Protein AF-A0AAE1JDN7-F1 (afdb_monomer_lite)

InterPro domains:
  IPR008540 BES1/BZR1 plant transcription factor, N-terminal [PF05687] (32-99)
  IPR033264 BZR family [PTHR31506] (30-99)

Radius of gyration: 19.65 Å; chains: 1; bounding box: 54×25×50 Å

Secondary structure (DSSP, 8-state):
--GGGGSSSSPPSSSPEEEEEE-TTS-EEEEEE---HHHHHHHHHHHHHHHHHHHHHHHHHHHHS-----TT--HHHHHHHHHHHTTEEE-TTS-EEE--

Structure (mmCIF, N/CA/C/O backbone):
data_AF-A0AAE1JDN7-F1
#
_entry.id   AF-A0AAE1JDN7-F1
#
loop_
_atom_site.group_PDB
_atom_site.id
_atom_site.type_symbol
_atom_site.label_atom_id
_atom_site.label_alt_id
_atom_site.label_comp_id
_atom_site.label_asym_id
_atom_site.label_entity_id
_atom_site.label_seq_id
_atom_site.pdbx_PDB_ins_code
_atom_site.Cartn_x
_atom_site.Cartn_y
_atom_site.Cartn_z
_atom_site.occupancy
_atom_site.B_iso_or_equiv
_atom_site.auth_seq_id
_atom_site.auth_comp_id
_atom_site.auth_asym_id
_atom_site.auth_atom_id
_atom_site.pdbx_PDB_model_num
ATOM 1 N N . MET A 1 1 ? 5.706 15.133 -22.377 1.00 43.94 1 MET A N 1
ATOM 2 C CA . MET A 1 1 ? 5.208 13.839 -21.840 1.00 43.94 1 MET A CA 1
ATOM 3 C C . MET A 1 1 ? 5.866 13.555 -20.486 1.00 43.94 1 MET A C 1
ATOM 5 O O . MET A 1 1 ? 7.081 13.435 -20.440 1.00 43.94 1 MET A O 1
ATOM 9 N N . SER A 1 2 ? 5.092 13.516 -19.393 1.00 51.28 2 SER A N 1
ATOM 10 C CA . SER A 1 2 ? 5.579 13.557 -17.994 1.00 51.28 2 SER A CA 1
ATOM 11 C C . SER A 1 2 ? 6.472 12.372 -17.584 1.00 51.28 2 SER A C 1
ATOM 13 O O . SER A 1 2 ? 6.198 11.232 -17.935 1.00 51.28 2 SER A O 1
ATOM 15 N N . GLU A 1 3 ? 7.517 12.625 -16.794 1.00 58.50 3 GLU A N 1
ATOM 16 C CA . GLU A 1 3 ? 8.508 11.650 -16.301 1.00 58.50 3 GLU A CA 1
ATOM 17 C C . GLU A 1 3 ? 7.977 10.715 -15.189 1.00 58.50 3 GLU A C 1
ATOM 19 O O . GLU A 1 3 ? 8.611 9.711 -14.856 1.00 58.50 3 GLU A O 1
ATOM 24 N N . LYS A 1 4 ? 6.792 11.013 -14.632 1.00 55.69 4 LYS A N 1
ATOM 25 C CA . LYS A 1 4 ? 6.195 10.307 -13.481 1.00 55.69 4 LYS A CA 1
ATOM 26 C C . LYS A 1 4 ? 5.938 8.818 -13.724 1.00 55.69 4 LYS A C 1
ATOM 28 O O . LYS A 1 4 ? 6.049 8.029 -12.797 1.00 55.69 4 LYS A O 1
ATOM 33 N N . TRP A 1 5 ? 5.649 8.411 -14.959 1.00 56.44 5 TRP A N 1
ATOM 34 C CA . TRP A 1 5 ? 5.341 7.012 -15.280 1.00 56.44 5 TRP A CA 1
ATOM 35 C C . TRP A 1 5 ? 6.590 6.107 -15.267 1.00 56.44 5 TRP A C 1
ATOM 37 O O . TRP A 1 5 ? 6.476 4.886 -15.219 1.00 56.44 5 TRP A O 1
ATOM 47 N N . LYS A 1 6 ? 7.796 6.690 -15.288 1.00 58.00 6 LYS A N 1
ATOM 48 C CA . LYS A 1 6 ? 9.060 5.941 -15.327 1.00 58.00 6 LYS A CA 1
ATOM 49 C C . LYS A 1 6 ? 9.539 5.498 -13.939 1.00 58.00 6 LYS A C 1
ATOM 51 O O . LYS A 1 6 ? 10.368 4.594 -13.847 1.00 58.00 6 LYS A O 1
ATOM 56 N N . LYS A 1 7 ? 9.054 6.137 -12.868 1.00 55.19 7 LYS A N 1
ATOM 57 C CA . LYS A 1 7 ? 9.538 5.982 -11.486 1.00 55.19 7 LYS A CA 1
ATOM 58 C C . LYS A 1 7 ? 8.464 5.296 -10.627 1.00 55.19 7 LYS A C 1
ATOM 60 O O . LYS A 1 7 ? 7.286 5.604 -10.755 1.00 55.19 7 LYS A O 1
ATOM 65 N N . GLY A 1 8 ? 8.872 4.367 -9.758 1.00 61.91 8 GLY A N 1
ATOM 66 C CA . GLY A 1 8 ? 7.979 3.634 -8.847 1.00 61.91 8 GLY A CA 1
ATOM 67 C C . GLY A 1 8 ? 8.141 2.111 -8.908 1.00 61.91 8 GLY A C 1
ATOM 68 O O . GLY A 1 8 ? 8.713 1.562 -9.852 1.00 61.91 8 GLY A O 1
ATOM 69 N N . CYS A 1 9 ? 7.650 1.415 -7.880 1.00 63.66 9 CYS A N 1
ATOM 70 C CA . CYS A 1 9 ? 7.669 -0.051 -7.806 1.00 63.66 9 CYS A CA 1
ATOM 71 C C . CYS A 1 9 ? 6.683 -0.711 -8.789 1.00 63.66 9 CYS A C 1
ATOM 73 O O . CYS A 1 9 ? 6.867 -1.867 -9.167 1.00 63.66 9 CYS A O 1
ATOM 75 N N . ILE A 1 10 ? 5.675 0.034 -9.252 1.00 69.19 10 ILE A N 1
ATOM 76 C CA . ILE A 1 10 ? 4.640 -0.446 -10.168 1.00 69.19 10 ILE A CA 1
ATOM 77 C C . ILE A 1 10 ? 5.080 -0.196 -11.609 1.00 69.19 10 ILE A C 1
ATOM 79 O O . ILE A 1 10 ? 5.249 0.943 -12.042 1.00 69.19 10 ILE A O 1
ATOM 83 N N . LYS A 1 11 ? 5.246 -1.278 -12.374 1.00 78.19 11 LYS A N 1
ATOM 84 C CA . LYS A 1 11 ? 5.589 -1.194 -13.795 1.00 78.19 11 LYS A CA 1
ATOM 85 C C . LYS A 1 11 ? 4.380 -0.741 -14.609 1.00 78.19 11 LYS A C 1
ATOM 87 O O . LYS A 1 11 ? 3.285 -1.293 -14.485 1.00 78.19 11 LYS A O 1
ATOM 92 N N . THR A 1 12 ? 4.582 0.248 -15.468 1.00 71.19 12 THR A N 1
ATOM 93 C CA . THR A 1 12 ? 3.531 0.779 -16.335 1.00 71.19 12 THR A CA 1
ATOM 94 C C . THR A 1 12 ? 3.256 -0.155 -17.501 1.00 71.19 12 THR A C 1
ATOM 96 O O . THR A 1 12 ? 4.119 -0.882 -17.986 1.00 71.19 12 THR A O 1
ATOM 99 N N . THR A 1 13 ? 2.028 -0.128 -18.002 1.00 72.50 13 THR A N 1
ATOM 100 C CA . THR A 1 13 ? 1.627 -0.924 -19.171 1.00 72.50 13 THR A CA 1
ATOM 101 C C . THR A 1 13 ? 2.048 -0.282 -20.495 1.00 72.50 13 THR A C 1
ATOM 103 O O . THR A 1 13 ? 1.872 -0.885 -21.554 1.00 72.50 13 THR A O 1
ATOM 106 N N . LYS A 1 14 ? 2.609 0.932 -20.442 1.00 76.31 14 LYS A N 1
ATOM 107 C CA . LYS A 1 14 ? 3.088 1.727 -21.577 1.00 76.31 14 LYS A CA 1
ATOM 108 C C . LYS A 1 14 ? 4.501 2.250 -21.297 1.00 76.31 14 LYS A C 1
ATOM 110 O O . LYS A 1 14 ? 4.812 2.561 -20.149 1.00 76.31 14 LYS A O 1
ATOM 115 N N . GLY A 1 15 ? 5.303 2.382 -22.354 1.00 83.25 15 GLY A N 1
ATOM 116 C CA . GLY A 1 15 ? 6.665 2.924 -22.306 1.00 83.25 15 GLY A CA 1
ATOM 117 C C . GLY A 1 15 ? 7.726 1.981 -21.706 1.00 83.25 15 GLY A C 1
ATOM 118 O O . GLY A 1 15 ? 7.394 0.885 -21.245 1.00 83.25 15 GLY A O 1
ATOM 119 N N . PRO A 1 16 ? 9.014 2.373 -21.750 1.00 86.25 16 PRO A N 1
ATOM 120 C CA . PRO A 1 16 ? 10.116 1.590 -21.189 1.00 86.25 16 PRO A CA 1
ATOM 121 C C . PRO A 1 16 ? 10.130 1.536 -19.656 1.00 86.25 16 PRO A C 1
ATOM 123 O O . PRO A 1 16 ? 9.996 2.544 -18.969 1.00 86.25 16 PRO A O 1
ATOM 126 N N . TRP A 1 17 ? 10.388 0.357 -19.102 1.00 86.56 17 TRP A N 1
ATOM 127 C CA . TRP A 1 17 ? 10.581 0.154 -17.671 1.00 86.56 17 TRP A CA 1
ATOM 128 C C . TRP A 1 17 ? 11.981 0.571 -17.230 1.00 86.56 17 TRP A C 1
ATOM 130 O O . TRP A 1 17 ? 12.976 0.188 -17.847 1.00 86.56 17 TRP A O 1
ATOM 140 N N . ILE A 1 18 ? 12.068 1.280 -16.103 1.00 85.75 18 ILE A N 1
ATOM 141 C CA . ILE A 1 18 ? 13.339 1.495 -15.412 1.00 85.75 18 ILE A CA 1
ATOM 142 C C . ILE A 1 18 ? 13.704 0.233 -14.626 1.00 85.75 18 ILE A C 1
ATOM 144 O O . ILE A 1 18 ? 12.909 -0.277 -13.828 1.00 85.75 18 ILE A O 1
ATOM 148 N N . VAL A 1 19 ? 14.919 -0.258 -14.841 1.00 84.81 19 VAL A N 1
ATOM 149 C CA . VAL A 1 19 ? 15.532 -1.355 -14.093 1.00 84.81 19 VAL A CA 1
ATOM 150 C C . VAL A 1 19 ? 16.782 -0.813 -13.410 1.00 84.81 19 VAL A C 1
ATOM 152 O O . VAL A 1 19 ? 17.606 -0.161 -14.048 1.00 84.81 19 VAL A O 1
ATOM 155 N N . LYS A 1 20 ? 16.902 -1.068 -12.107 1.00 87.06 20 LYS A N 1
ATOM 156 C CA . LYS A 1 20 ? 18.095 -0.759 -11.318 1.00 87.06 20 LYS A CA 1
ATOM 157 C C . LYS A 1 20 ? 18.840 -2.064 -11.068 1.00 87.06 20 LYS A C 1
ATOM 159 O O . LYS A 1 20 ? 18.213 -3.041 -10.663 1.00 87.06 20 LYS A O 1
ATOM 164 N N . LYS A 1 21 ? 20.140 -2.090 -11.340 1.00 84.94 21 LYS A N 1
ATOM 165 C CA . LYS A 1 21 ? 21.023 -3.215 -11.025 1.00 84.94 21 LYS A CA 1
ATOM 166 C C . LYS A 1 21 ? 22.169 -2.700 -10.166 1.00 84.94 21 LYS A C 1
ATOM 168 O O . LYS A 1 21 ? 22.762 -1.680 -10.510 1.00 84.94 21 LYS A O 1
ATOM 173 N N . VAL A 1 22 ? 22.445 -3.396 -9.070 1.00 89.62 22 VAL A N 1
ATOM 174 C CA . VAL A 1 22 ? 23.635 -3.150 -8.251 1.00 89.62 22 VAL A CA 1
ATOM 175 C C . VAL A 1 22 ? 24.811 -3.818 -8.956 1.00 89.62 22 VAL A C 1
ATOM 177 O O . VAL A 1 22 ? 24.715 -4.985 -9.346 1.00 89.62 22 VAL A O 1
ATOM 180 N N . THR A 1 23 ? 25.870 -3.065 -9.213 1.00 89.38 23 THR A N 1
ATOM 181 C CA . THR A 1 23 ? 27.104 -3.564 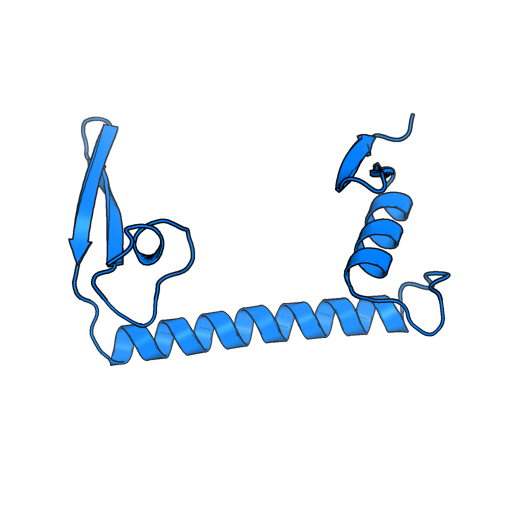-9.824 1.00 89.38 23 THR A CA 1
ATOM 182 C C . THR A 1 23 ? 28.057 -4.087 -8.744 1.00 89.38 23 THR A C 1
ATOM 184 O O . THR A 1 23 ? 27.806 -3.936 -7.549 1.00 89.38 23 THR A O 1
ATOM 187 N N . LYS A 1 24 ? 29.136 -4.769 -9.147 1.00 88.44 24 LYS A N 1
ATOM 188 C CA . LYS A 1 24 ? 30.066 -5.434 -8.211 1.00 88.44 24 LYS A CA 1
ATOM 189 C C . LYS A 1 24 ? 30.769 -4.455 -7.259 1.00 88.44 24 LYS A C 1
ATOM 191 O O . LYS A 1 24 ? 31.100 -4.827 -6.145 1.00 88.44 24 LYS A O 1
ATOM 196 N N . ASP A 1 25 ? 30.952 -3.219 -7.703 1.00 90.38 25 ASP A N 1
ATOM 197 C CA . ASP A 1 25 ? 31.496 -2.069 -6.974 1.00 90.38 25 ASP A CA 1
ATOM 198 C C . ASP A 1 25 ? 30.479 -1.400 -6.028 1.00 90.38 25 ASP A C 1
ATOM 200 O O . ASP A 1 25 ? 30.794 -0.404 -5.388 1.00 90.38 25 ASP A O 1
ATOM 204 N N . GLY A 1 26 ? 29.248 -1.918 -5.933 1.00 86.81 26 GLY A N 1
ATOM 205 C CA . GLY A 1 26 ? 28.196 -1.363 -5.076 1.00 86.81 26 GLY A CA 1
ATOM 206 C C . GLY A 1 26 ? 27.465 -0.155 -5.669 1.00 86.81 26 GLY A C 1
ATOM 207 O O . GLY A 1 26 ? 26.486 0.310 -5.082 1.00 86.81 26 GLY A O 1
ATOM 208 N N . SER A 1 27 ? 27.867 0.334 -6.848 1.00 88.12 27 SER A N 1
ATOM 209 C CA . SER A 1 27 ? 27.140 1.399 -7.537 1.00 88.12 27 SER A CA 1
ATOM 210 C C . SER A 1 27 ? 25.813 0.897 -8.135 1.00 88.12 27 SER A C 1
ATOM 212 O O . SER A 1 27 ? 25.607 -0.288 -8.412 1.00 88.12 27 SER A O 1
ATOM 214 N N . VAL A 1 28 ? 24.834 1.797 -8.284 1.00 89.31 28 VAL A N 1
ATOM 215 C CA . VAL A 1 28 ? 23.510 1.459 -8.833 1.00 89.31 28 VAL A CA 1
ATOM 216 C C . VAL A 1 28 ? 23.417 1.954 -10.268 1.00 89.31 28 VAL A C 1
ATOM 218 O O . VAL A 1 28 ? 23.223 3.143 -10.521 1.00 89.31 28 VAL A O 1
ATOM 221 N N . LYS A 1 29 ? 23.467 1.030 -11.231 1.00 89.56 29 LYS A N 1
ATOM 222 C CA . LYS A 1 29 ? 23.251 1.349 -12.644 1.00 89.56 29 LYS A CA 1
ATOM 223 C C . LYS A 1 29 ? 21.763 1.316 -12.977 1.00 89.56 29 LYS A C 1
ATOM 225 O O . LYS A 1 29 ? 21.086 0.298 -12.802 1.00 89.56 29 LYS A O 1
ATOM 230 N N . GLN A 1 30 ? 21.255 2.429 -13.500 1.00 89.19 30 GLN A N 1
ATOM 231 C CA . GL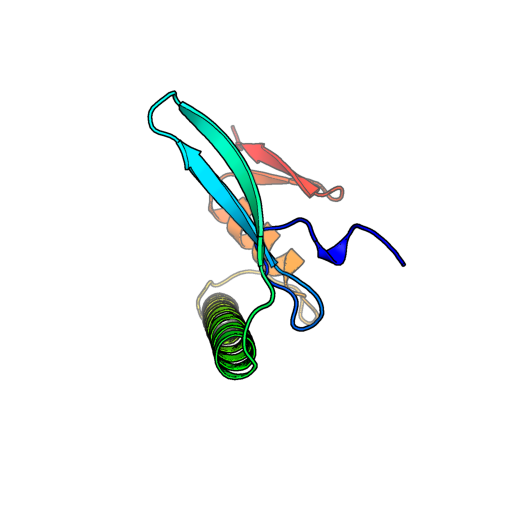N A 1 30 ? 19.883 2.544 -13.983 1.00 89.19 30 GLN A CA 1
ATOM 232 C C . GLN A 1 30 ? 19.833 2.359 -15.504 1.00 89.19 30 GLN A C 1
ATOM 234 O O . GLN A 1 30 ? 20.588 2.983 -16.242 1.00 89.19 30 GLN A O 1
ATOM 239 N N . THR A 1 31 ? 18.937 1.507 -15.999 1.00 87.50 31 THR A N 1
ATOM 240 C CA . THR A 1 31 ? 18.760 1.265 -17.440 1.00 87.50 31 THR A CA 1
ATOM 241 C C . THR A 1 31 ? 17.280 1.266 -17.805 1.00 87.50 31 THR A C 1
ATOM 243 O O . THR A 1 31 ? 16.442 0.775 -17.046 1.00 87.50 31 THR A O 1
ATOM 246 N N . GLN A 1 32 ? 16.951 1.828 -18.969 1.00 88.25 32 GLN A N 1
ATOM 247 C CA . GLN A 1 32 ? 15.612 1.765 -19.548 1.00 88.25 32 GLN A CA 1
ATOM 248 C C . GLN A 1 32 ? 15.517 0.554 -20.471 1.00 88.25 32 GLN A C 1
ATOM 250 O O . GLN A 1 32 ? 16.308 0.411 -21.398 1.00 88.25 32 GLN A O 1
ATOM 255 N N . ARG A 1 33 ? 14.544 -0.319 -20.217 1.00 87.06 33 ARG A N 1
ATOM 256 C CA . ARG A 1 33 ? 14.258 -1.487 -21.051 1.00 87.06 33 ARG A CA 1
ATOM 257 C C . ARG A 1 33 ? 12.852 -1.383 -21.616 1.00 87.06 33 ARG A C 1
ATOM 259 O O . ARG A 1 33 ? 11.923 -1.053 -20.889 1.00 87.06 33 ARG A O 1
ATOM 266 N N . PHE A 1 34 ? 12.676 -1.744 -22.879 1.00 88.44 34 PHE A N 1
ATOM 267 C CA . PHE A 1 34 ? 11.356 -1.876 -23.487 1.00 88.44 34 PHE A CA 1
ATOM 268 C C . PHE A 1 34 ? 10.817 -3.296 -23.239 1.00 88.44 34 PHE A C 1
ATOM 270 O O . PHE A 1 34 ? 11.407 -4.261 -23.723 1.00 88.44 34 PHE A O 1
ATOM 277 N N . PRO A 1 35 ? 9.755 -3.457 -22.432 1.00 87.94 35 PRO A N 1
ATOM 278 C CA . PRO A 1 35 ? 9.178 -4.765 -22.134 1.00 87.94 35 PRO A CA 1
ATOM 279 C C . PRO A 1 35 ? 8.305 -5.261 -23.289 1.00 87.94 35 PRO A C 1
ATOM 281 O O . PRO A 1 35 ? 7.563 -4.475 -23.896 1.00 87.94 35 PRO A O 1
ATOM 284 N N . SER A 1 36 ? 8.347 -6.572 -23.520 1.00 91.25 36 SER A N 1
ATOM 285 C CA . SER A 1 36 ? 7.470 -7.279 -24.459 1.00 91.25 36 SER A CA 1
ATOM 286 C C . SER A 1 36 ? 5.998 -7.220 -24.032 1.00 91.25 36 SER A C 1
ATOM 288 O O . SER A 1 36 ? 5.671 -6.953 -22.871 1.00 91.25 36 SER A O 1
ATOM 290 N N . GLU A 1 37 ? 5.083 -7.506 -24.958 1.00 89.69 37 GLU A N 1
ATOM 291 C CA . GLU A 1 37 ? 3.647 -7.563 -24.654 1.00 89.69 37 GLU A CA 1
ATOM 292 C C . GLU A 1 37 ? 3.314 -8.630 -23.610 1.00 89.69 37 GLU A C 1
ATOM 294 O O . GLU A 1 37 ? 2.572 -8.351 -22.665 1.00 89.69 37 GLU A O 1
ATOM 299 N N . ARG A 1 38 ? 3.944 -9.809 -23.710 1.00 93.00 38 ARG A N 1
ATOM 300 C CA . ARG A 1 38 ? 3.807 -10.891 -22.727 1.00 93.00 38 ARG A CA 1
ATOM 301 C C . ARG A 1 38 ? 4.229 -10.443 -21.328 1.00 93.00 38 ARG A C 1
ATOM 303 O O . ARG A 1 38 ? 3.508 -10.668 -20.360 1.00 93.00 38 ARG A O 1
ATOM 310 N N . GLU A 1 39 ? 5.368 -9.758 -21.201 1.00 92.00 39 GLU A N 1
ATOM 311 C CA . GLU A 1 39 ? 5.820 -9.217 -19.909 1.00 92.00 39 GLU A CA 1
ATOM 312 C C . GLU A 1 39 ? 4.823 -8.202 -19.335 1.00 92.00 39 GLU A C 1
ATOM 314 O O . GLU A 1 39 ? 4.537 -8.216 -18.134 1.00 92.00 39 GLU A O 1
ATOM 319 N N . ARG A 1 40 ? 4.235 -7.349 -20.182 1.00 89.81 40 ARG A N 1
ATOM 320 C CA . ARG A 1 40 ? 3.205 -6.391 -19.753 1.00 89.81 40 ARG A CA 1
ATOM 321 C C . ARG A 1 40 ? 1.928 -7.089 -19.297 1.00 89.81 40 ARG A C 1
ATOM 323 O O . ARG A 1 40 ? 1.360 -6.685 -18.283 1.00 89.81 40 ARG A O 1
ATOM 330 N N . GLN A 1 41 ? 1.472 -8.109 -20.020 1.00 92.50 41 GLN A N 1
ATOM 331 C CA . GLN A 1 41 ? 0.308 -8.911 -19.640 1.00 92.50 41 GLN A CA 1
ATOM 332 C C . GLN A 1 41 ? 0.543 -9.626 -18.304 1.00 92.50 41 GLN A C 1
ATOM 334 O O . GLN A 1 41 ? -0.298 -9.531 -17.411 1.00 92.50 41 GLN A O 1
ATOM 339 N N . ASN A 1 42 ? 1.722 -10.217 -18.107 1.00 92.56 42 ASN A N 1
ATOM 340 C CA . ASN A 1 42 ? 2.099 -10.851 -16.843 1.00 92.56 42 ASN A CA 1
ATOM 341 C C . ASN A 1 42 ? 2.104 -9.855 -15.674 1.00 92.56 42 ASN A C 1
ATOM 343 O O . ASN A 1 42 ? 1.608 -10.167 -14.592 1.00 92.56 42 ASN A O 1
ATOM 347 N N . ASN A 1 43 ? 2.609 -8.635 -15.880 1.00 90.69 43 ASN A N 1
ATOM 348 C CA . ASN A 1 43 ? 2.552 -7.581 -14.867 1.00 90.69 43 ASN A CA 1
ATOM 349 C C . ASN A 1 43 ? 1.107 -7.154 -14.549 1.00 90.69 43 ASN A C 1
ATOM 351 O O . ASN A 1 43 ? 0.759 -7.003 -13.381 1.00 90.69 43 ASN A O 1
ATOM 355 N N . LYS A 1 44 ? 0.240 -7.016 -15.566 1.00 90.00 44 LYS A N 1
ATOM 356 C CA . LYS A 1 44 ? -1.194 -6.732 -15.362 1.00 90.00 44 LYS A CA 1
ATOM 357 C C . LYS A 1 44 ? -1.872 -7.829 -14.540 1.00 90.00 44 LYS A C 1
ATOM 359 O O . LYS A 1 44 ? -2.619 -7.512 -13.618 1.00 90.00 44 LYS A O 1
ATOM 364 N N . LEU A 1 45 ? -1.611 -9.097 -14.860 1.00 93.56 45 LEU A N 1
ATOM 365 C CA . LEU A 1 45 ? -2.173 -10.236 -14.136 1.00 93.56 45 LEU A CA 1
ATOM 366 C C . LEU A 1 45 ? -1.681 -10.267 -12.686 1.00 93.56 45 LEU A C 1
ATOM 368 O O . LEU A 1 45 ? -2.490 -10.406 -11.773 1.00 93.56 45 LEU A O 1
ATOM 372 N N . ARG A 1 46 ? -0.379 -10.053 -12.462 1.00 92.44 46 ARG A N 1
ATOM 373 C CA . ARG A 1 46 ? 0.204 -9.952 -11.118 1.00 92.44 46 ARG A CA 1
ATOM 374 C C . ARG A 1 46 ? -0.464 -8.851 -10.299 1.00 92.44 46 ARG A C 1
ATOM 376 O O . ARG A 1 46 ? -0.902 -9.116 -9.185 1.00 92.44 46 ARG A O 1
ATOM 383 N N . GLU A 1 47 ? -0.594 -7.647 -10.853 1.00 92.25 47 GLU A N 1
ATOM 384 C CA . GLU A 1 47 ? -1.235 -6.534 -10.147 1.00 92.25 47 GLU A CA 1
ATOM 385 C C . GLU A 1 47 ? -2.725 -6.779 -9.900 1.00 92.25 47 GLU A C 1
ATOM 387 O O . GLU A 1 47 ? -3.229 -6.448 -8.826 1.00 92.25 47 GLU A O 1
ATOM 392 N N . ARG A 1 48 ? -3.437 -7.404 -10.846 1.00 93.94 48 ARG A N 1
ATOM 393 C CA . ARG A 1 48 ? -4.832 -7.820 -10.650 1.00 93.94 48 ARG A CA 1
ATOM 394 C C . ARG A 1 48 ? -4.949 -8.827 -9.506 1.00 93.94 48 ARG A C 1
ATOM 396 O O . ARG A 1 48 ? -5.789 -8.631 -8.634 1.00 93.94 48 ARG A O 1
ATOM 403 N N . ASN A 1 49 ? -4.102 -9.853 -9.480 1.00 96.06 49 ASN A N 1
ATOM 404 C CA . ASN A 1 49 ? -4.112 -10.885 -8.443 1.00 96.06 49 ASN A CA 1
ATOM 405 C C . ASN A 1 49 ? -3.739 -10.309 -7.072 1.00 96.06 49 ASN A C 1
ATOM 407 O O . ASN A 1 49 ? -4.434 -10.573 -6.095 1.00 96.06 49 ASN A O 1
ATOM 411 N N . ARG A 1 50 ? -2.715 -9.446 -7.006 1.00 95.50 50 ARG A N 1
ATOM 412 C CA . ARG A 1 50 ? -2.329 -8.731 -5.780 1.00 95.50 50 ARG A CA 1
ATOM 413 C C . ARG A 1 50 ? -3.496 -7.912 -5.228 1.00 95.50 50 ARG A C 1
ATOM 415 O O . ARG A 1 50 ? -3.826 -8.028 -4.053 1.00 95.50 50 ARG A O 1
ATOM 422 N N . ARG A 1 51 ? -4.169 -7.133 -6.084 1.00 95.06 51 ARG A N 1
ATOM 423 C CA . ARG A 1 51 ? -5.349 -6.339 -5.700 1.00 95.06 51 ARG A CA 1
ATOM 424 C C . ARG A 1 51 ? -6.531 -7.215 -5.287 1.00 95.06 51 ARG A C 1
ATOM 426 O O . ARG A 1 51 ? -7.231 -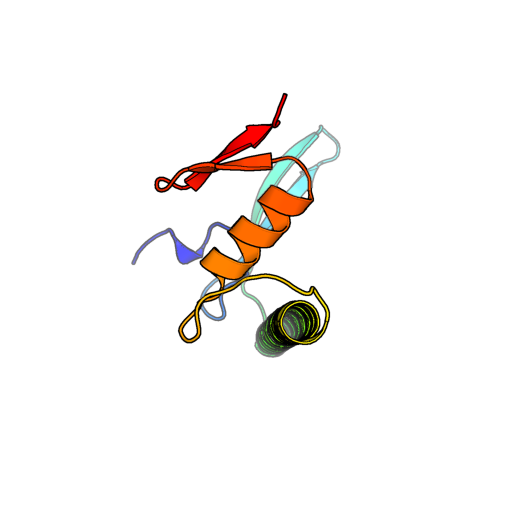6.865 -4.343 1.00 95.06 51 ARG A O 1
ATOM 433 N N . ALA A 1 52 ? -6.765 -8.331 -5.976 1.00 97.19 52 ALA A N 1
ATOM 434 C CA . ALA A 1 52 ? -7.823 -9.273 -5.622 1.00 97.19 52 ALA A CA 1
ATOM 435 C C . ALA A 1 52 ? -7.584 -9.888 -4.236 1.00 97.19 52 ALA A C 1
ATOM 437 O O . ALA A 1 52 ? -8.522 -9.979 -3.450 1.00 97.19 52 ALA A O 1
ATOM 438 N N . MET A 1 53 ? -6.336 -10.234 -3.911 1.00 97.06 53 MET A N 1
ATOM 439 C CA . MET A 1 53 ? -5.967 -10.725 -2.584 1.00 97.06 53 MET A CA 1
ATOM 440 C C . MET A 1 53 ? -6.228 -9.672 -1.501 1.00 97.06 53 MET A C 1
ATOM 442 O O . MET A 1 53 ? -6.920 -9.963 -0.532 1.00 97.06 53 MET A O 1
ATOM 446 N N . THR A 1 54 ? -5.775 -8.427 -1.696 1.00 95.75 54 THR A N 1
ATOM 447 C CA . THR A 1 54 ? -6.061 -7.322 -0.760 1.00 95.75 54 THR A CA 1
ATOM 448 C C . THR A 1 54 ? -7.564 -7.127 -0.542 1.00 95.75 54 THR A C 1
ATOM 450 O O . THR A 1 54 ? -7.998 -6.964 0.593 1.00 95.75 54 THR A O 1
ATOM 453 N N . ARG A 1 55 ? -8.380 -7.205 -1.604 1.00 95.38 55 ARG A N 1
ATOM 454 C CA . ARG A 1 55 ? -9.845 -7.123 -1.477 1.00 95.38 55 ARG A CA 1
ATOM 455 C C . ARG A 1 55 ? -10.409 -8.248 -0.614 1.00 95.38 55 ARG A C 1
ATOM 457 O O . ARG A 1 55 ? -11.220 -7.962 0.255 1.00 95.38 55 ARG A O 1
ATOM 464 N N . LYS A 1 56 ? -9.964 -9.494 -0.815 1.00 96.62 56 LYS A N 1
ATOM 465 C CA . LYS A 1 56 ? -10.390 -10.635 0.014 1.00 96.62 56 LYS A CA 1
ATOM 466 C C . LYS A 1 56 ? -10.038 -10.428 1.487 1.00 96.62 56 LYS A C 1
ATOM 468 O O . LYS A 1 56 ? -10.881 -10.686 2.337 1.00 96.62 56 LYS A O 1
ATOM 473 N N . ILE A 1 57 ? -8.838 -9.917 1.774 1.00 96.19 57 ILE A N 1
ATOM 474 C CA . ILE A 1 57 ? -8.403 -9.593 3.141 1.00 96.19 57 ILE A CA 1
ATOM 475 C C . ILE A 1 57 ? -9.335 -8.547 3.765 1.00 96.19 57 ILE A C 1
ATOM 477 O O . ILE A 1 57 ? -9.875 -8.782 4.840 1.00 96.19 57 ILE A O 1
ATOM 481 N N . PHE A 1 58 ? -9.588 -7.427 3.082 1.00 94.00 58 PHE A N 1
ATOM 482 C CA . PHE A 1 58 ? -10.475 -6.380 3.603 1.00 94.00 58 PHE A CA 1
ATOM 483 C C . PHE A 1 58 ? -11.918 -6.849 3.781 1.00 94.00 58 PHE A C 1
ATOM 485 O O . PHE A 1 58 ? -12.561 -6.480 4.758 1.00 94.00 58 PHE A O 1
ATOM 492 N N . THR A 1 59 ? -12.433 -7.682 2.875 1.00 93.12 59 T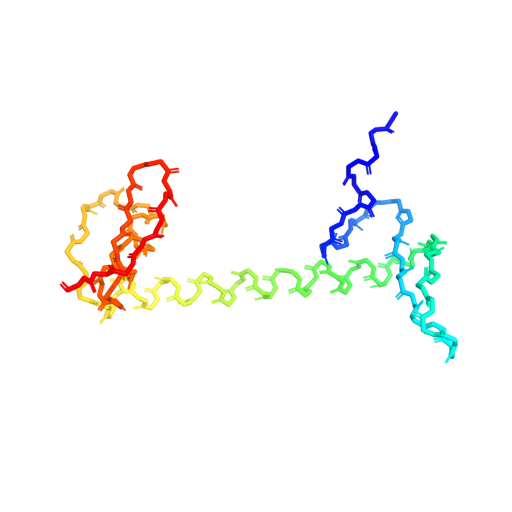HR A N 1
ATOM 493 C CA . THR A 1 59 ? -13.748 -8.305 3.058 1.00 93.12 59 THR A CA 1
ATOM 494 C C . THR A 1 59 ? -13.765 -9.196 4.298 1.00 93.12 59 THR A C 1
ATOM 496 O O . THR A 1 59 ? -14.680 -9.069 5.103 1.00 93.12 59 THR A O 1
ATOM 499 N N . GLY A 1 60 ? -12.748 -10.041 4.493 1.00 94.38 60 GLY A N 1
ATOM 500 C CA . GLY A 1 60 ? -12.638 -10.892 5.680 1.00 94.38 60 GLY A CA 1
ATOM 501 C C . GLY A 1 60 ? -12.590 -10.085 6.979 1.00 94.38 60 GLY A C 1
ATOM 502 O O . GLY A 1 60 ? -13.342 -10.379 7.901 1.00 94.38 60 GLY A O 1
ATOM 503 N N . LEU A 1 61 ? -11.786 -9.019 7.023 1.00 94.06 61 LEU A N 1
ATOM 504 C CA . LEU A 1 61 ? -11.703 -8.118 8.177 1.00 94.06 61 LEU A CA 1
ATOM 505 C C . LEU A 1 61 ? -13.034 -7.417 8.476 1.00 94.06 61 LEU A C 1
ATOM 507 O O . LEU A 1 61 ? -13.399 -7.288 9.637 1.00 94.06 61 LEU A O 1
ATOM 511 N N . ARG A 1 62 ? -13.800 -7.008 7.457 1.00 90.94 62 ARG A N 1
ATOM 512 C CA . ARG A 1 62 ? -15.128 -6.410 7.679 1.00 90.94 62 ARG A CA 1
ATOM 513 C C . ARG A 1 62 ? -16.143 -7.395 8.249 1.00 90.94 62 ARG A C 1
ATOM 515 O O . ARG A 1 62 ? -16.981 -6.991 9.041 1.00 90.94 62 ARG A O 1
ATOM 522 N N . VAL A 1 63 ? -16.095 -8.655 7.822 1.00 91.50 63 VAL A N 1
ATOM 523 C CA . VAL A 1 63 ? -17.062 -9.672 8.262 1.00 91.50 63 VAL A CA 1
ATOM 524 C C . VAL A 1 63 ? -16.691 -10.235 9.635 1.00 91.50 63 VAL A C 1
ATOM 526 O O . VAL A 1 63 ? -17.575 -10.490 10.444 1.00 91.50 63 VAL A O 1
ATOM 529 N N . HIS A 1 64 ? -15.399 -10.429 9.902 1.00 93.00 64 HIS A N 1
ATOM 530 C CA . HIS A 1 64 ? -14.927 -11.187 11.065 1.00 93.00 64 HIS A CA 1
ATOM 531 C C . HIS A 1 64 ? -14.137 -10.364 12.088 1.00 93.00 64 HIS A C 1
ATOM 533 O O . HIS A 1 64 ? -13.916 -10.846 13.191 1.00 93.00 64 HIS A O 1
ATOM 539 N N . GLY A 1 65 ? -13.707 -9.144 11.757 1.00 88.00 65 GLY A N 1
ATOM 540 C CA . GLY A 1 65 ? -12.859 -8.322 12.629 1.00 88.00 65 GLY A CA 1
ATOM 541 C C . GLY A 1 65 ? -13.600 -7.603 13.757 1.00 88.00 65 GLY A C 1
ATOM 542 O O . GLY A 1 65 ? -12.968 -6.918 14.547 1.00 88.00 65 GLY A O 1
ATOM 543 N N . ASN A 1 66 ? -14.930 -7.739 13.834 1.00 91.31 66 ASN A N 1
ATOM 544 C CA . ASN A 1 66 ? -15.773 -7.158 14.887 1.00 91.31 66 ASN A CA 1
ATOM 545 C C . ASN A 1 66 ? -15.532 -5.649 15.134 1.00 91.31 66 ASN A C 1
ATOM 547 O O . ASN A 1 66 ? -15.658 -5.151 16.252 1.00 91.31 66 ASN A O 1
ATOM 551 N N . TYR A 1 67 ? -15.169 -4.919 14.077 1.00 91.81 67 TYR A N 1
ATOM 552 C CA . TYR A 1 67 ? -14.939 -3.482 14.129 1.00 91.81 67 TYR A CA 1
ATOM 553 C C . TYR A 1 67 ? -16.269 -2.726 14.207 1.00 91.81 67 TYR A C 1
ATOM 555 O O . TYR A 1 67 ? -17.172 -2.963 13.402 1.00 91.81 67 TYR A O 1
ATOM 563 N N . ASN A 1 68 ? -16.363 -1.751 15.114 1.00 87.38 68 ASN A N 1
ATOM 564 C CA . ASN A 1 68 ? -17.514 -0.848 15.225 1.00 87.38 68 ASN A CA 1
ATOM 565 C C . ASN A 1 68 ? -17.474 0.226 14.128 1.00 87.38 68 ASN A C 1
ATOM 567 O O . ASN A 1 68 ? -17.238 1.404 14.392 1.00 87.38 68 ASN A O 1
ATOM 571 N N . LEU A 1 69 ? -17.657 -0.194 12.877 1.00 88.38 69 LEU A N 1
ATOM 572 C CA . LEU A 1 69 ? -17.617 0.695 11.723 1.00 88.38 69 LEU A CA 1
ATOM 573 C C . LEU A 1 69 ? -19.012 1.250 11.395 1.00 88.38 69 LEU A C 1
ATOM 575 O O . LEU A 1 69 ? -20.002 0.517 11.467 1.00 88.38 69 LEU A O 1
ATOM 579 N N . PRO A 1 70 ? -19.115 2.517 10.952 1.00 86.69 70 PRO A N 1
ATOM 580 C CA . PRO A 1 70 ? -20.359 3.057 10.416 1.00 86.69 70 PRO A CA 1
ATOM 581 C C . PRO A 1 70 ? -20.902 2.226 9.243 1.00 86.69 70 PRO A C 1
ATOM 583 O O . PRO A 1 70 ? -20.148 1.617 8.478 1.00 86.69 70 PRO A O 1
ATOM 586 N N . LYS A 1 71 ? -22.226 2.275 9.031 1.00 81.31 71 LYS A N 1
ATOM 587 C CA . LYS A 1 71 ? -22.911 1.561 7.933 1.00 81.31 71 LYS A CA 1
ATOM 588 C C . LYS A 1 71 ? -22.359 1.904 6.538 1.00 81.31 71 LYS A C 1
ATOM 590 O O . LYS A 1 71 ? -22.421 1.069 5.644 1.00 81.31 71 LYS A O 1
ATOM 595 N N . GLN A 1 72 ? -21.831 3.116 6.352 1.00 85.75 72 GLN A N 1
ATOM 596 C CA . GLN A 1 72 ? -21.223 3.592 5.100 1.00 85.75 72 GLN A CA 1
ATOM 597 C C . GLN A 1 72 ? -19.687 3.675 5.181 1.00 85.75 72 GLN A C 1
ATOM 599 O O . GLN A 1 72 ? -19.084 4.509 4.514 1.00 85.75 72 GLN A O 1
ATOM 604 N N . SER A 1 73 ? -19.058 2.832 6.006 1.00 89.94 73 SER A N 1
ATOM 605 C CA . SER A 1 73 ? -17.603 2.841 6.187 1.00 89.94 73 SER A CA 1
ATOM 606 C C . SER A 1 73 ? -16.836 2.480 4.916 1.00 89.94 73 SER A C 1
ATOM 608 O O . SER A 1 73 ? -17.171 1.533 4.192 1.00 89.94 73 SER A O 1
ATOM 610 N N . ASP A 1 74 ? -15.765 3.226 4.659 1.00 91.62 74 ASP A N 1
ATOM 611 C CA . ASP A 1 74 ? -14.883 3.001 3.524 1.00 91.62 74 ASP A CA 1
ATOM 612 C C . ASP A 1 74 ? -13.668 2.127 3.903 1.00 91.62 74 ASP A C 1
ATOM 614 O O . ASP A 1 74 ? -13.695 1.342 4.855 1.00 91.62 74 ASP A O 1
ATOM 618 N N . THR A 1 75 ? -12.625 2.118 3.067 1.00 92.44 75 THR A N 1
ATOM 619 C CA . THR A 1 75 ? -11.408 1.328 3.346 1.00 92.44 75 THR A CA 1
ATOM 620 C C . THR A 1 75 ? -10.497 2.009 4.365 1.00 92.44 75 THR A C 1
ATOM 622 O O . THR A 1 75 ? -9.822 1.313 5.116 1.00 92.44 75 THR A O 1
ATOM 625 N N . ASN A 1 76 ? -10.475 3.339 4.403 1.00 92.19 76 ASN A N 1
ATOM 626 C CA . ASN A 1 76 ? -9.670 4.092 5.352 1.00 92.19 76 ASN A CA 1
ATOM 627 C C . ASN A 1 76 ? -10.223 3.925 6.766 1.00 92.19 76 ASN A C 1
ATOM 629 O O . ASN A 1 76 ? -9.435 3.684 7.672 1.00 92.19 76 ASN A O 1
ATOM 633 N N . ASP A 1 77 ? -11.547 3.930 6.942 1.00 93.25 77 ASP A N 1
ATOM 634 C CA . ASP A 1 77 ? -12.177 3.688 8.249 1.00 93.25 77 ASP A CA 1
ATOM 635 C C . ASP A 1 77 ? -11.777 2.325 8.833 1.00 93.25 77 ASP A C 1
ATOM 637 O O . ASP A 1 77 ? -11.421 2.212 10.006 1.00 93.25 77 ASP A O 1
ATOM 641 N N . LEU A 1 78 ? -11.769 1.284 7.991 1.00 94.06 78 LEU A N 1
ATOM 642 C CA . LEU A 1 78 ? -11.307 -0.051 8.372 1.00 94.06 78 LEU A CA 1
ATOM 643 C C . LEU A 1 78 ? -9.820 -0.051 8.753 1.00 94.06 78 LEU A C 1
ATOM 645 O O . LEU A 1 78 ? -9.437 -0.710 9.714 1.00 94.06 78 LEU A O 1
ATOM 649 N N . LEU A 1 79 ? -8.978 0.661 7.997 1.00 94.31 79 LEU A N 1
ATOM 650 C CA . LEU A 1 79 ? -7.544 0.752 8.284 1.00 94.31 79 LEU A CA 1
ATOM 651 C C . LEU A 1 79 ? -7.274 1.506 9.586 1.00 94.31 79 LEU A C 1
ATOM 653 O O . LEU A 1 79 ? -6.415 1.084 10.352 1.00 94.31 79 LEU A O 1
ATOM 657 N N . ILE A 1 80 ? -8.018 2.580 9.853 1.00 93.44 80 ILE A N 1
ATOM 658 C CA . ILE A 1 80 ? -7.947 3.319 11.114 1.00 93.44 80 ILE A CA 1
ATOM 659 C C . ILE A 1 80 ? -8.329 2.391 12.266 1.00 93.44 80 ILE A C 1
ATOM 661 O O . ILE A 1 80 ? -7.549 2.254 13.201 1.00 93.44 80 ILE A O 1
ATOM 665 N N . ALA A 1 81 ? -9.462 1.688 12.173 1.00 94.12 81 ALA A N 1
ATOM 666 C CA . ALA A 1 81 ? -9.889 0.745 13.207 1.00 94.12 81 ALA A CA 1
ATOM 667 C C . ALA A 1 81 ? -8.853 -0.367 13.455 1.00 94.12 81 ALA A C 1
ATOM 669 O O . ALA A 1 81 ? -8.551 -0.681 14.604 1.00 94.12 81 ALA A O 1
ATOM 670 N N . LEU A 1 82 ? -8.252 -0.903 12.388 1.00 94.62 82 LEU A N 1
ATOM 671 C CA 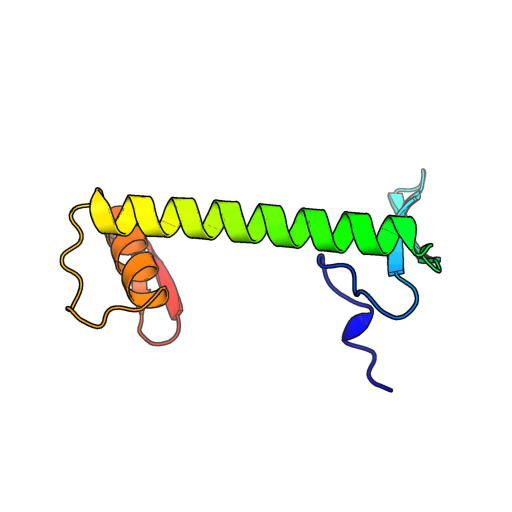. LEU A 1 82 ? -7.179 -1.895 12.471 1.00 94.62 82 LEU A CA 1
ATOM 672 C C . LEU A 1 82 ? -5.916 -1.332 13.149 1.00 94.62 82 LEU A C 1
ATOM 674 O O . LEU A 1 82 ? -5.297 -2.009 13.966 1.00 94.62 82 LEU A O 1
ATOM 678 N N . CYS A 1 83 ? -5.515 -0.101 12.826 1.00 94.75 83 CYS A N 1
ATOM 679 C CA . CYS A 1 83 ? -4.386 0.564 13.479 1.00 94.75 83 CYS A CA 1
ATOM 680 C C . CYS A 1 83 ? -4.661 0.803 14.968 1.00 94.75 83 CYS A C 1
ATOM 682 O O . CYS A 1 83 ? -3.799 0.529 15.802 1.00 94.75 83 CYS A O 1
ATOM 684 N N . GLU A 1 84 ? -5.868 1.260 15.294 1.00 93.12 84 GLU A N 1
ATOM 685 C CA . GLU A 1 84 ? -6.315 1.500 16.663 1.00 93.12 84 GLU A CA 1
ATOM 686 C C . GLU A 1 84 ? -6.309 0.212 17.497 1.00 93.12 84 GLU A C 1
ATOM 688 O O . GLU A 1 84 ?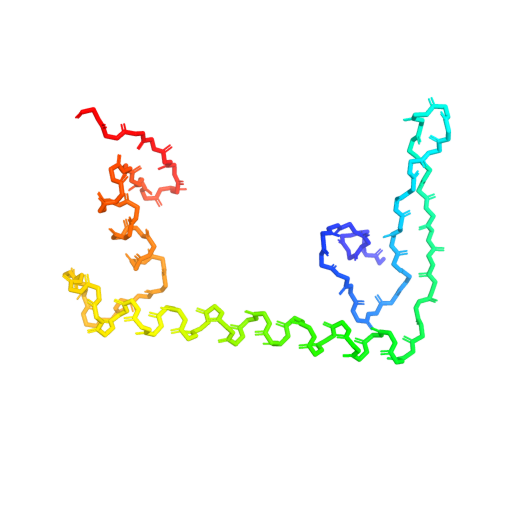 -5.830 0.244 18.634 1.00 93.12 84 GLU A O 1
ATOM 693 N N . GLU A 1 85 ? -6.762 -0.912 16.933 1.00 92.88 85 GLU A N 1
ATOM 694 C CA . GLU A 1 85 ? -6.668 -2.249 17.541 1.00 92.88 85 GLU A CA 1
ATOM 695 C C . GLU A 1 85 ? -5.207 -2.671 17.758 1.00 92.88 85 GLU A C 1
ATOM 697 O O . GLU A 1 85 ? -4.846 -3.169 18.821 1.00 92.88 85 GLU A O 1
ATOM 702 N N . ALA A 1 86 ? -4.333 -2.396 16.787 1.00 94.06 86 ALA A N 1
ATOM 703 C CA . ALA A 1 86 ? -2.907 -2.709 16.856 1.00 94.06 86 ALA A CA 1
ATOM 704 C C . ALA A 1 86 ? -2.091 -1.774 17.780 1.00 94.06 86 ALA A C 1
ATOM 706 O O . ALA A 1 86 ? -0.859 -1.841 17.783 1.00 94.06 86 ALA A O 1
ATOM 707 N N . GLY A 1 87 ? -2.741 -0.894 18.549 1.00 95.19 87 GLY A N 1
ATOM 708 C CA . GLY A 1 87 ? -2.072 0.005 19.495 1.00 95.19 87 GLY A CA 1
ATOM 709 C C . GLY A 1 87 ? -1.476 1.269 18.863 1.00 95.19 87 GLY A C 1
ATOM 710 O O . GLY A 1 87 ? -0.570 1.876 19.435 1.00 95.19 87 GLY A O 1
ATOM 711 N N . TRP A 1 88 ? -1.963 1.683 17.695 1.00 96.44 88 TRP A N 1
ATOM 712 C CA . TRP A 1 88 ? -1.555 2.915 17.014 1.00 96.44 88 TRP A CA 1
ATOM 713 C C . TRP A 1 88 ? -2.700 3.918 16.985 1.00 96.44 88 TRP A C 1
ATOM 715 O O . TRP A 1 88 ? -3.840 3.538 16.754 1.00 96.44 88 TRP A O 1
ATOM 725 N N . HIS A 1 89 ? -2.410 5.197 17.199 1.00 95.12 89 HIS A N 1
ATOM 726 C CA . HIS A 1 89 ? -3.379 6.262 16.993 1.00 95.12 89 HIS A CA 1
ATOM 727 C C . HIS A 1 89 ? -3.243 6.846 15.590 1.00 95.12 89 HIS A C 1
ATOM 729 O O . HIS A 1 89 ? -2.121 7.130 15.164 1.00 95.12 89 HIS A O 1
ATOM 735 N N . VAL A 1 90 ? -4.365 7.049 14.894 1.00 94.88 90 VAL A N 1
ATOM 736 C CA . VAL A 1 90 ? -4.390 7.646 13.549 1.00 94.88 90 VAL A CA 1
ATOM 737 C C . VAL A 1 90 ? -5.165 8.961 13.566 1.00 94.88 90 VAL A C 1
ATOM 739 O O . VAL A 1 90 ? -6.359 8.996 13.855 1.00 94.88 90 VAL A O 1
ATOM 742 N N . GLN A 1 91 ? -4.490 10.052 13.216 1.00 93.81 91 GLN A N 1
ATOM 743 C CA . GLN A 1 91 ? -5.099 11.373 13.088 1.00 93.81 91 GLN A CA 1
ATOM 744 C C . GLN A 1 91 ? -5.818 11.547 11.742 1.00 93.81 91 GLN A C 1
ATOM 746 O O . GLN A 1 91 ? -5.587 10.821 10.775 1.00 93.81 91 GLN A O 1
ATOM 751 N N . LYS A 1 92 ? -6.685 12.564 11.663 1.00 89.31 92 LYS A N 1
ATOM 752 C CA . LYS A 1 92 ? -7.481 12.872 10.458 1.00 89.31 92 LYS A CA 1
ATOM 753 C C . LYS A 1 92 ? -6.638 13.272 9.241 1.00 89.31 92 LYS A C 1
ATOM 755 O O . LYS A 1 92 ? -7.104 13.136 8.116 1.00 89.31 92 LYS A O 1
ATOM 760 N N . ASP A 1 93 ? -5.428 13.777 9.459 1.00 92.62 93 ASP A N 1
ATOM 761 C CA . ASP A 1 93 ? -4.458 14.122 8.414 1.00 92.62 93 ASP A CA 1
ATOM 762 C C . ASP A 1 93 ? -3.646 12.904 7.921 1.00 92.62 93 ASP A C 1
ATOM 764 O O . ASP A 1 93 ? -2.884 13.016 6.961 1.00 92.62 93 ASP A O 1
ATOM 768 N N . GLY A 1 94 ? -3.828 11.737 8.553 1.00 91.12 94 GLY A N 1
ATOM 769 C CA . GLY A 1 94 ? -3.106 10.502 8.263 1.00 91.12 94 GLY A CA 1
ATOM 770 C C . GLY A 1 94 ? -1.817 10.316 9.067 1.00 91.12 94 GLY A C 1
ATOM 771 O O . GLY A 1 94 ? -1.098 9.347 8.821 1.00 91.12 94 GLY A O 1
ATOM 772 N N . THR A 1 95 ? -1.509 11.199 10.020 1.00 94.88 95 THR A N 1
ATOM 773 C CA . THR A 1 95 ? -0.370 11.029 10.929 1.00 94.88 95 THR A CA 1
ATOM 774 C C . THR A 1 95 ? -0.637 9.879 11.906 1.00 94.88 95 THR A C 1
ATOM 776 O O . THR A 1 95 ? -1.717 9.790 12.491 1.00 94.88 95 THR A O 1
ATOM 779 N N . ILE A 1 96 ? 0.346 8.987 12.091 1.00 96.25 96 ILE A N 1
ATOM 780 C CA . ILE A 1 96 ? 0.228 7.786 12.936 1.00 96.25 96 ILE A CA 1
ATOM 781 C C . ILE A 1 96 ? 1.310 7.798 14.017 1.00 96.25 96 ILE A C 1
ATOM 783 O O . ILE A 1 96 ? 2.488 7.981 13.711 1.00 96.25 96 ILE A O 1
ATOM 787 N N . TYR A 1 97 ? 0.934 7.550 15.271 1.00 96.06 97 TYR A N 1
ATOM 788 C CA . TYR A 1 97 ? 1.870 7.391 16.391 1.00 96.06 97 TYR A CA 1
ATOM 789 C C . TYR A 1 97 ? 1.437 6.267 17.330 1.00 96.06 97 TYR A C 1
ATOM 791 O O . TYR A 1 97 ? 0.301 5.800 17.290 1.00 96.06 97 TYR A O 1
ATOM 799 N N . ARG A 1 98 ? 2.362 5.778 18.156 1.00 95.81 98 ARG A N 1
ATOM 800 C CA . ARG A 1 98 ? 2.091 4.665 19.070 1.00 95.81 98 ARG A CA 1
ATOM 801 C C . ARG A 1 98 ? 1.244 5.146 20.248 1.00 95.81 98 ARG A C 1
ATOM 803 O O . ARG A 1 98 ? 1.562 6.181 20.832 1.00 95.81 98 ARG A O 1
ATOM 810 N N . LYS A 1 99 ? 0.198 4.398 20.603 1.00 89.00 99 LYS A N 1
ATOM 811 C CA . LYS A 1 99 ? -0.542 4.629 21.848 1.00 89.00 99 LYS A CA 1
ATOM 812 C C . LYS A 1 99 ? 0.376 4.275 23.017 1.00 89.00 99 LYS A C 1
ATOM 814 O O . LYS A 1 99 ? 1.007 3.217 22.995 1.00 89.00 99 LYS A O 1
ATOM 819 N N . VAL A 1 100 ? 0.497 5.197 23.965 1.00 77.75 100 VAL A N 1
ATOM 820 C CA . VAL A 1 100 ? 1.223 4.996 25.227 1.00 77.75 100 VAL A CA 1
ATOM 821 C C . VAL A 1 100 ? 0.291 4.325 26.220 1.00 77.75 100 VAL A C 1
ATOM 823 O O . VAL A 1 100 ? -0.898 4.716 26.231 1.00 77.75 100 VAL A O 1
#

Sequence (100 aa):
MSEKWKKGCIKTTKGPWIVKKVTKDGSVKQTQRFPSERERQNNKLRERNRRAMTRKIFTGLRVHGNYNLPKQSDTNDLLIALCEEAGWHVQKDGTIYRKV

pLDDT: mean 87.24, std 11.26, range [43.94, 97.19]

Foldseek 3Di:
DDPVQADDPQHDLDAWHWDWDQDPVRDIDIDTHDDDNVVSVVSVVVVVVVVVVVVVVQVCCVVPVPFPADPPDDSVSSVQSVCVVVQWHADPVGDIDGHD

Organism: NCBI:txid499986